Protein AF-A3C980-F1 (afdb_monomer_lite)

Foldseek 3Di:
DDDDDKDWDQQCDDPDGFKAFPDADPCLVVQPQSARTKIWGFTFIAPDPDPPGDTFWTWGGMWGQHDRPDNDIDDDTDTAGCDDPPHDPDDDDDDPDDPDDDDDDDDDPPDPDDDDDDDDDDDDDVPVVVVVVVVVVVVVVVVVVVVVVVPDDDD

Sequence (155 aa):
MTKFKVYFHDVVGGTKPTAIRVAQAASTNGSSTFFGAVVAIDDPLTTDAASSSSEVGRAQGSYTFADQKTFGLLMNMNFVFTAGDHKGEHPRHRRPERGALGGEGDEHRRRLRQVPHGEGLRRGPHRRLRRQLRRDHRRVHRLRQGVEKRDLPAN

pLDDT: mean 74.17, std 24.49, range [33.0, 98.81]

Organi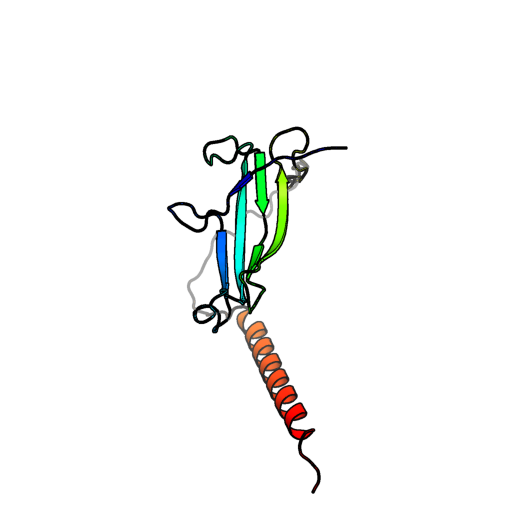sm: Oryza sativa subsp. japonica (NCBI:txid39947)

Structure (mmCIF, N/CA/C/O backbone):
data_AF-A3C980-F1
#
_entry.id   AF-A3C980-F1
#
loop_
_atom_site.group_PDB
_atom_site.id
_atom_site.type_symbol
_atom_site.label_atom_id
_atom_site.label_alt_id
_atom_site.label_comp_id
_atom_site.label_asym_id
_atom_site.label_entity_id
_atom_site.label_seq_id
_atom_site.pdbx_PDB_ins_code
_atom_site.Cartn_x
_atom_site.Cartn_y
_atom_site.Cartn_z
_atom_site.occupancy
_atom_site.B_iso_or_equiv
_atom_site.auth_seq_id
_atom_site.auth_comp_id
_atom_site.auth_asym_id
_atom_site.auth_atom_id
_atom_site.pdbx_PDB_model_num
ATOM 1 N N . MET A 1 1 ? -26.797 9.598 3.109 1.00 63.34 1 MET A N 1
ATOM 2 C CA . MET A 1 1 ? -25.429 9.808 2.584 1.00 63.34 1 MET A CA 1
ATOM 3 C C . MET A 1 1 ? -24.471 9.521 3.730 1.00 63.34 1 MET A C 1
ATOM 5 O O . MET A 1 1 ? -24.674 10.097 4.791 1.00 63.34 1 MET A O 1
ATOM 9 N N . THR A 1 2 ? -23.502 8.621 3.564 1.00 84.94 2 THR A N 1
ATOM 10 C CA . THR A 1 2 ? -22.561 8.241 4.636 1.00 84.94 2 THR A CA 1
ATOM 11 C C . THR A 1 2 ? -21.185 8.813 4.325 1.00 84.94 2 THR A C 1
ATOM 13 O O . THR A 1 2 ? -20.714 8.691 3.196 1.00 84.94 2 THR A O 1
ATOM 16 N N . LYS A 1 3 ? -20.546 9.456 5.309 1.00 87.94 3 LYS A N 1
ATOM 17 C CA . LYS A 1 3 ? -19.217 10.063 5.170 1.00 87.94 3 LYS A CA 1
ATOM 18 C C . LYS A 1 3 ? -18.214 9.298 6.026 1.00 87.94 3 LYS A C 1
ATOM 20 O O . LYS A 1 3 ? -18.373 9.230 7.239 1.00 87.94 3 LYS A O 1
ATOM 25 N N . PHE A 1 4 ? -17.162 8.793 5.394 1.00 87.56 4 PHE A N 1
ATOM 26 C CA . PHE A 1 4 ? -16.040 8.159 6.077 1.00 87.56 4 PHE A CA 1
ATOM 27 C C . PHE A 1 4 ? -14.859 9.124 6.134 1.00 87.56 4 PHE A C 1
ATOM 29 O O . PHE A 1 4 ? -14.499 9.735 5.127 1.00 87.56 4 PHE A O 1
ATOM 36 N N . LYS A 1 5 ? -14.252 9.254 7.313 1.00 93.06 5 LYS A N 1
ATOM 37 C CA . LYS A 1 5 ? -12.936 9.865 7.485 1.00 93.06 5 LYS A CA 1
ATOM 38 C C . LYS A 1 5 ? -12.069 8.851 8.212 1.00 93.06 5 LYS A C 1
ATOM 40 O O . LYS A 1 5 ? -12.362 8.505 9.350 1.00 93.06 5 LYS A O 1
ATOM 45 N N . VAL A 1 6 ? -11.046 8.372 7.523 1.00 95.06 6 VAL A N 1
ATOM 46 C CA . VAL A 1 6 ? -10.077 7.407 8.040 1.00 95.06 6 VAL A CA 1
ATOM 47 C C . VAL A 1 6 ? -8.686 7.789 7.571 1.00 95.06 6 VAL A C 1
ATOM 49 O O . VAL A 1 6 ? -8.538 8.520 6.590 1.00 95.06 6 VAL A O 1
ATOM 52 N N . TYR A 1 7 ? -7.684 7.280 8.272 1.00 96.81 7 TYR A N 1
ATOM 53 C CA . TYR A 1 7 ? -6.277 7.500 7.972 1.00 96.81 7 TYR A CA 1
ATOM 54 C C . TYR A 1 7 ? -5.640 6.164 7.605 1.00 96.81 7 TYR A C 1
ATOM 56 O O . TYR A 1 7 ? -5.756 5.200 8.355 1.00 96.81 7 TYR A O 1
ATOM 64 N N . PHE A 1 8 ? -5.029 6.112 6.424 1.00 95.88 8 PHE A N 1
ATOM 65 C CA . PHE A 1 8 ? -4.364 4.940 5.858 1.00 95.88 8 PHE A CA 1
ATOM 66 C C . PHE A 1 8 ? -2.863 5.002 6.153 1.00 95.88 8 PHE A C 1
ATOM 68 O O . PHE A 1 8 ? -2.230 6.018 5.860 1.00 95.88 8 PHE A O 1
ATOM 75 N N . HIS A 1 9 ? -2.309 3.932 6.728 1.00 97.38 9 HIS A N 1
ATOM 76 C CA . HIS A 1 9 ? -0.917 3.879 7.192 1.00 97.38 9 HIS A CA 1
ATOM 77 C C . HIS A 1 9 ? -0.096 2.851 6.407 1.00 97.38 9 HIS A C 1
ATOM 79 O O . HIS A 1 9 ? -0.056 1.685 6.783 1.00 97.38 9 HIS A O 1
ATOM 85 N N . ASP A 1 10 ? 0.591 3.292 5.351 1.00 97.31 10 ASP A N 1
ATOM 86 C CA . ASP A 1 10 ? 1.518 2.460 4.562 1.00 97.31 10 ASP A CA 1
ATOM 87 C C . ASP A 1 10 ? 2.815 2.199 5.355 1.00 97.31 10 ASP A C 1
ATOM 89 O O . ASP A 1 10 ? 3.719 3.041 5.405 1.00 97.31 10 ASP A O 1
ATOM 93 N N . VAL A 1 11 ? 2.911 1.049 6.035 1.00 97.38 11 VAL A N 1
ATOM 94 C CA . VAL A 1 11 ? 4.079 0.708 6.869 1.00 97.38 11 VAL A CA 1
ATOM 95 C C . VAL A 1 11 ? 5.075 -0.124 6.064 1.00 97.38 11 VAL A C 1
ATOM 97 O O . VAL A 1 11 ? 5.055 -1.355 6.070 1.00 97.38 11 VAL A O 1
ATOM 100 N N . VAL A 1 12 ? 5.997 0.564 5.393 1.00 96.44 12 VAL A N 1
ATOM 101 C CA . VAL A 1 12 ? 7.004 -0.042 4.497 1.00 96.44 12 VAL A CA 1
ATOM 102 C C . VAL A 1 12 ? 8.251 -0.597 5.208 1.00 96.44 12 VAL A C 1
ATOM 104 O O . VAL A 1 12 ? 9.113 -1.198 4.568 1.00 96.44 12 VAL A O 1
ATOM 107 N N . GLY A 1 13 ? 8.394 -0.390 6.522 1.00 93.06 13 GLY A N 1
ATOM 108 C CA . GLY A 1 13 ? 9.600 -0.754 7.277 1.00 93.06 13 GLY A CA 1
ATOM 109 C C . GLY A 1 13 ? 9.362 -0.992 8.771 1.00 93.06 13 GLY A C 1
ATOM 110 O O . GLY A 1 13 ? 8.229 -1.031 9.241 1.00 93.06 13 GLY A O 1
ATOM 111 N N . GLY A 1 14 ? 10.445 -1.159 9.534 1.00 94.12 14 GLY A N 1
ATOM 112 C CA . GLY A 1 14 ? 10.386 -1.487 10.963 1.00 94.12 14 GLY A CA 1
ATOM 113 C C . GLY A 1 14 ? 10.233 -2.987 11.235 1.00 94.12 14 GLY A C 1
ATOM 114 O O . GLY A 1 14 ? 10.505 -3.823 10.378 1.00 94.12 14 GLY A O 1
ATOM 115 N N . THR A 1 15 ? 9.832 -3.345 12.458 1.00 94.31 15 THR A N 1
ATOM 116 C CA . THR A 1 15 ? 9.765 -4.753 12.901 1.00 94.31 15 THR A CA 1
ATOM 117 C C . THR A 1 15 ? 8.534 -5.503 12.392 1.00 94.31 15 THR A C 1
ATOM 119 O O . THR A 1 15 ? 8.524 -6.733 12.417 1.00 94.31 15 THR A O 1
ATOM 122 N N . LYS A 1 16 ? 7.494 -4.784 11.950 1.00 95.06 16 LYS A N 1
ATOM 123 C CA . LYS A 1 16 ? 6.224 -5.340 11.457 1.00 95.06 16 LYS A CA 1
ATOM 124 C C . LYS A 1 16 ? 5.698 -4.534 10.258 1.00 95.06 16 LYS A C 1
ATOM 126 O O . LYS A 1 16 ? 4.707 -3.823 10.407 1.00 95.06 16 LYS A O 1
ATOM 131 N N . PRO A 1 17 ? 6.371 -4.597 9.098 1.00 97.44 17 PRO A N 1
ATOM 132 C CA . PRO A 1 17 ? 5.883 -3.944 7.890 1.00 97.44 17 PRO A CA 1
ATOM 133 C C . PRO A 1 17 ? 4.556 -4.559 7.428 1.00 97.44 17 PRO A C 1
ATOM 135 O O . PRO A 1 17 ? 4.357 -5.772 7.521 1.00 97.44 17 PRO A O 1
ATOM 138 N N . THR A 1 18 ? 3.670 -3.716 6.911 1.00 98.25 18 THR A N 1
ATOM 139 C CA . THR A 1 18 ? 2.368 -4.095 6.338 1.00 98.25 18 THR A CA 1
ATOM 140 C C . THR A 1 18 ? 2.311 -3.925 4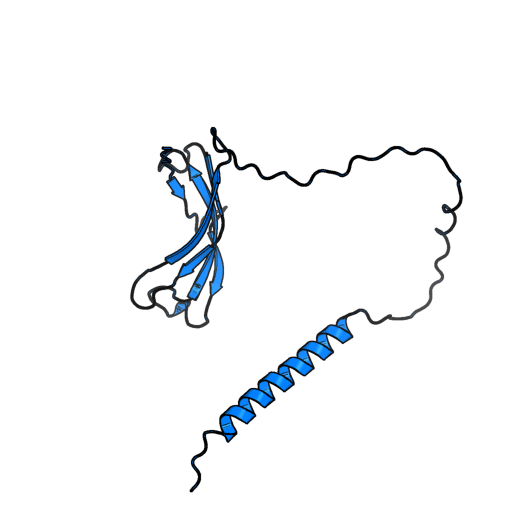.822 1.00 98.25 18 THR A C 1
ATOM 142 O O . THR A 1 18 ? 1.419 -4.478 4.179 1.00 98.25 18 THR A O 1
ATOM 145 N N . ALA A 1 19 ? 3.317 -3.261 4.253 1.00 98.44 19 ALA A N 1
ATOM 146 C CA . ALA A 1 19 ? 3.499 -3.068 2.826 1.00 98.44 19 ALA A CA 1
ATOM 147 C C . ALA A 1 19 ? 4.790 -3.746 2.355 1.00 98.44 19 ALA A C 1
ATOM 149 O O . ALA A 1 19 ? 5.898 -3.363 2.736 1.00 98.44 19 ALA A O 1
ATOM 150 N N . ILE A 1 20 ? 4.655 -4.787 1.530 1.00 98.38 20 ILE A N 1
ATOM 151 C CA . ILE A 1 20 ? 5.766 -5.649 1.110 1.00 98.38 20 ILE A CA 1
ATOM 152 C C . ILE A 1 20 ? 5.879 -5.665 -0.407 1.00 98.38 20 ILE A C 1
ATOM 154 O O . ILE A 1 20 ? 4.930 -6.004 -1.113 1.00 98.38 20 ILE A O 1
ATOM 158 N N . ARG A 1 21 ? 7.070 -5.358 -0.934 1.00 98.00 21 ARG A N 1
ATOM 159 C CA . ARG A 1 21 ? 7.352 -5.522 -2.364 1.00 98.00 21 ARG A CA 1
ATOM 160 C C . ARG A 1 21 ? 7.337 -7.009 -2.723 1.00 98.00 21 ARG A C 1
ATOM 162 O O . ARG A 1 21 ? 8.178 -7.769 -2.252 1.00 98.00 21 ARG A O 1
ATOM 169 N N . VAL A 1 22 ? 6.400 -7.407 -3.580 1.00 98.38 22 VAL A N 1
ATOM 170 C CA . VAL A 1 22 ? 6.184 -8.811 -3.979 1.00 98.38 22 VAL A CA 1
ATOM 171 C C . VAL A 1 22 ? 6.676 -9.120 -5.390 1.00 98.38 22 VAL A C 1
ATOM 173 O O . VAL A 1 22 ? 6.946 -10.276 -5.706 1.00 98.38 22 VAL A O 1
ATOM 176 N N . ALA A 1 23 ? 6.821 -8.102 -6.241 1.00 98.38 23 ALA A N 1
ATOM 177 C CA . ALA A 1 23 ? 7.384 -8.239 -7.579 1.00 98.38 23 ALA A CA 1
ATOM 178 C C . ALA A 1 23 ? 8.058 -6.937 -8.028 1.00 98.38 23 ALA A C 1
ATOM 180 O O . ALA A 1 23 ? 7.751 -5.856 -7.523 1.00 98.38 23 ALA A O 1
ATOM 181 N N . GLN A 1 24 ? 8.982 -7.046 -8.982 1.00 98.31 24 GLN A N 1
ATOM 182 C CA . GLN A 1 24 ? 9.606 -5.902 -9.645 1.00 98.31 24 GLN A CA 1
ATOM 183 C C . GLN A 1 24 ? 10.164 -6.287 -11.018 1.00 98.31 24 GLN A C 1
ATOM 185 O O . GLN A 1 24 ? 10.496 -7.452 -11.253 1.00 98.31 24 GLN A O 1
ATOM 190 N N . ALA A 1 25 ? 10.307 -5.302 -11.905 1.00 96.69 25 ALA A N 1
ATOM 191 C CA . ALA A 1 25 ? 11.031 -5.462 -13.158 1.00 96.69 25 ALA A CA 1
ATOM 192 C C . ALA A 1 25 ? 12.551 -5.404 -12.921 1.00 96.69 25 ALA A C 1
ATOM 194 O O . ALA A 1 25 ? 13.027 -4.825 -11.945 1.00 96.69 25 ALA A O 1
ATOM 195 N N . ALA A 1 26 ? 13.342 -5.956 -13.846 1.00 97.94 26 ALA A N 1
ATOM 196 C CA . ALA A 1 26 ? 14.806 -5.892 -13.757 1.00 97.94 26 ALA A CA 1
ATOM 197 C C . ALA A 1 26 ? 15.337 -4.444 -13.778 1.00 97.94 26 ALA A C 1
ATOM 199 O O . ALA A 1 26 ? 16.337 -4.139 -13.134 1.00 97.94 26 ALA A O 1
ATOM 200 N N . SER A 1 27 ? 14.643 -3.545 -14.481 1.00 97.06 27 SER A N 1
ATOM 201 C CA . SER A 1 27 ? 14.973 -2.119 -14.566 1.00 97.06 27 SER A CA 1
ATOM 202 C C . SER A 1 27 ? 14.509 -1.300 -13.359 1.00 97.06 27 SER A C 1
ATOM 204 O O . SER A 1 27 ? 14.929 -0.155 -13.223 1.00 97.06 27 SER A O 1
ATOM 206 N N . THR A 1 28 ? 13.673 -1.856 -12.473 1.00 98.06 28 THR A N 1
ATOM 207 C CA . THR A 1 28 ? 13.024 -1.107 -11.386 1.00 98.06 28 THR A CA 1
ATOM 208 C C . THR A 1 28 ? 14.026 -0.381 -10.490 1.00 98.06 28 THR A C 1
ATOM 210 O O . THR A 1 28 ? 13.806 0.780 -10.164 1.00 98.06 28 THR A O 1
ATOM 213 N N . ASN A 1 29 ? 15.146 -1.016 -10.131 1.00 96.50 29 ASN A N 1
ATOM 214 C CA . ASN A 1 29 ? 16.151 -0.399 -9.255 1.00 96.50 29 ASN A CA 1
ATOM 215 C C . ASN A 1 29 ? 16.934 0.743 -9.925 1.00 96.50 29 ASN A C 1
ATOM 217 O O . ASN A 1 29 ? 17.503 1.571 -9.225 1.00 96.50 29 ASN A O 1
ATOM 221 N N . GLY A 1 30 ? 16.978 0.780 -11.261 1.00 96.88 30 GLY A N 1
ATOM 222 C CA . GLY A 1 30 ? 17.566 1.887 -12.021 1.00 96.88 30 GLY A CA 1
ATOM 223 C C . GLY A 1 30 ? 16.561 2.987 -12.369 1.00 96.88 30 GLY A C 1
ATOM 224 O O . GLY A 1 30 ? 16.949 4.019 -12.906 1.00 96.88 30 GLY A O 1
ATOM 225 N N . SER A 1 31 ? 15.273 2.775 -12.088 1.00 96.56 31 SER A N 1
ATOM 226 C CA . SER A 1 31 ? 14.213 3.749 -12.340 1.00 96.56 31 SER A CA 1
ATOM 227 C C . SER A 1 31 ? 14.146 4.759 -11.201 1.00 96.56 31 S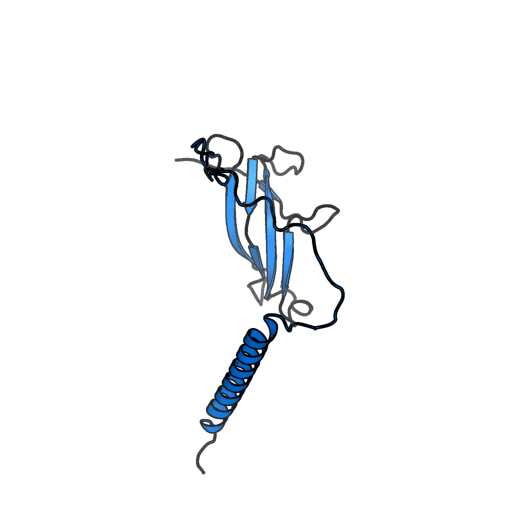ER A C 1
ATOM 229 O O . SER A 1 31 ? 13.963 4.370 -10.049 1.00 96.56 31 SER A O 1
ATOM 231 N N . SER A 1 32 ? 14.173 6.057 -11.514 1.00 97.00 32 SER A N 1
ATOM 232 C CA . SER A 1 32 ? 13.984 7.132 -10.522 1.00 97.00 32 SER A CA 1
ATOM 233 C C . SER A 1 32 ? 12.607 7.097 -9.843 1.00 97.00 32 SER A C 1
ATOM 235 O O . SER A 1 32 ? 12.441 7.628 -8.750 1.00 97.00 32 SER A O 1
ATOM 237 N N . THR A 1 33 ? 11.626 6.452 -10.477 1.00 97.81 33 THR A N 1
ATOM 238 C CA . THR A 1 33 ? 10.244 6.312 -9.990 1.00 97.81 33 THR A CA 1
ATOM 239 C C . THR A 1 33 ? 9.915 4.917 -9.453 1.00 97.81 33 THR A C 1
ATOM 241 O O . THR A 1 33 ? 8.770 4.666 -9.095 1.00 97.81 33 THR A O 1
ATOM 244 N N . PHE A 1 34 ? 10.878 3.985 -9.439 1.00 97.94 34 PHE A N 1
ATOM 245 C CA . PHE A 1 34 ? 10.647 2.559 -9.148 1.00 97.94 34 PHE A CA 1
ATOM 246 C C . PHE A 1 34 ? 9.623 1.871 -10.067 1.00 97.94 34 PHE A C 1
ATOM 248 O O . PHE A 1 34 ? 9.003 0.882 -9.672 1.00 97.94 34 PHE A O 1
ATOM 255 N N . PHE A 1 35 ? 9.455 2.364 -11.299 1.00 98.25 35 PHE A N 1
ATOM 256 C CA . PHE A 1 35 ? 8.507 1.821 -12.268 1.00 98.25 35 PHE A CA 1
ATOM 257 C C . PHE A 1 35 ? 8.560 0.285 -12.347 1.00 98.25 35 PHE A C 1
ATOM 259 O O . PHE A 1 35 ? 9.630 -0.331 -12.439 1.00 98.25 35 PHE A O 1
ATOM 266 N N . GLY A 1 36 ? 7.382 -0.337 -12.295 1.00 97.81 36 GLY A N 1
ATOM 267 C CA . GLY A 1 36 ? 7.211 -1.787 -12.343 1.00 97.81 36 GLY A CA 1
ATOM 268 C C . GLY A 1 36 ? 7.377 -2.515 -11.004 1.00 97.81 36 GLY A C 1
ATOM 269 O O . GLY A 1 36 ? 7.200 -3.733 -10.977 1.00 97.81 36 GLY A O 1
ATOM 270 N N . ALA A 1 37 ? 7.688 -1.825 -9.899 1.00 98.56 37 ALA A N 1
ATOM 271 C CA . ALA A 1 37 ? 7.557 -2.411 -8.564 1.00 98.56 37 ALA A CA 1
ATOM 272 C C . ALA A 1 37 ? 6.077 -2.616 -8.205 1.00 98.56 37 ALA A C 1
ATOM 274 O O . ALA A 1 37 ? 5.254 -1.723 -8.407 1.00 98.56 37 ALA A O 1
ATOM 275 N N . VAL A 1 38 ? 5.761 -3.774 -7.623 1.00 98.69 38 VAL A N 1
ATOM 276 C CA . VAL A 1 38 ? 4.435 -4.112 -7.091 1.00 98.69 38 VAL A CA 1
ATOM 277 C C . VAL A 1 38 ? 4.560 -4.395 -5.601 1.00 98.69 38 VAL A C 1
ATOM 279 O O . VAL A 1 38 ? 5.381 -5.219 -5.184 1.00 98.69 38 VAL A O 1
ATOM 282 N N . VAL A 1 39 ? 3.734 -3.724 -4.806 1.00 98.75 39 VAL A N 1
ATOM 283 C CA . VAL A 1 39 ? 3.695 -3.840 -3.348 1.00 98.75 39 VAL A CA 1
ATOM 284 C C . VAL A 1 39 ? 2.340 -4.393 -2.939 1.00 98.75 39 VAL A C 1
ATOM 286 O O . VAL A 1 39 ? 1.311 -3.854 -3.333 1.00 98.75 39 VAL A O 1
ATOM 289 N N . ALA A 1 40 ? 2.340 -5.491 -2.188 1.00 98.81 40 ALA A N 1
ATOM 290 C CA . ALA A 1 40 ? 1.148 -6.005 -1.529 1.00 98.81 40 ALA A CA 1
ATOM 291 C C . ALA A 1 40 ? 0.982 -5.302 -0.180 1.00 98.81 40 ALA A C 1
ATOM 293 O O . ALA A 1 40 ? 1.970 -5.123 0.534 1.00 98.81 40 ALA A O 1
ATOM 294 N N . ILE A 1 41 ? -0.254 -4.938 0.152 1.00 98.81 41 ILE A N 1
ATOM 295 C CA . ILE A 1 41 ? -0.594 -4.180 1.355 1.00 98.81 41 ILE A CA 1
ATOM 296 C C . ILE A 1 41 ? -1.697 -4.861 2.164 1.00 98.81 41 ILE A C 1
ATOM 298 O O . ILE A 1 41 ? -2.669 -5.393 1.616 1.00 98.81 41 ILE A O 1
ATOM 302 N N . ASP A 1 42 ? -1.540 -4.804 3.480 1.00 98.31 42 ASP A N 1
ATOM 303 C CA . ASP A 1 42 ? -2.589 -5.001 4.479 1.00 98.31 42 ASP A CA 1
ATOM 304 C C . ASP A 1 42 ? -2.396 -3.919 5.542 1.00 98.31 42 ASP A C 1
ATOM 306 O O . ASP A 1 42 ? -1.828 -4.165 6.601 1.00 98.31 42 ASP A O 1
ATOM 310 N N . ASP A 1 43 ? -2.791 -2.690 5.229 1.00 98.19 43 ASP A N 1
ATOM 311 C CA . ASP A 1 43 ? -2.450 -1.515 6.030 1.00 98.19 43 ASP A CA 1
ATOM 312 C C . ASP A 1 43 ? -3.569 -1.135 7.009 1.00 98.19 43 ASP A C 1
ATOM 314 O O . ASP A 1 43 ? -4.752 -1.231 6.659 1.00 98.19 43 ASP A O 1
ATOM 318 N N . PRO A 1 44 ? -3.240 -0.677 8.231 1.00 97.38 44 PRO A N 1
ATOM 319 C CA . PRO A 1 44 ? -4.231 -0.178 9.176 1.00 97.38 44 PRO A CA 1
ATOM 320 C C . PRO A 1 44 ? -5.002 1.028 8.626 1.00 97.38 44 PRO A C 1
ATOM 322 O O . PRO A 1 44 ? -4.421 1.954 8.054 1.00 97.38 44 PRO A O 1
ATOM 325 N N . LEU A 1 45 ? -6.311 1.050 8.882 1.00 97.44 45 LEU A N 1
ATOM 326 C CA . LEU A 1 45 ? -7.143 2.247 8.799 1.00 97.44 45 LEU A CA 1
ATOM 327 C C . LEU A 1 45 ? -7.495 2.699 10.215 1.00 97.44 45 LEU A C 1
ATOM 329 O O . LEU A 1 45 ? -8.086 1.923 10.964 1.00 97.44 45 LEU A O 1
ATOM 333 N N . THR A 1 46 ? -7.188 3.941 10.581 1.00 96.62 46 THR A N 1
ATOM 334 C CA . THR A 1 46 ? -7.438 4.469 11.934 1.00 96.62 46 THR A CA 1
ATOM 335 C C . THR A 1 46 ? -8.337 5.704 11.935 1.00 96.62 46 THR A C 1
ATOM 337 O O . THR A 1 46 ? -8.614 6.307 10.892 1.00 96.62 46 THR A O 1
ATOM 340 N N . THR A 1 47 ? -8.808 6.089 13.124 1.00 95.44 47 THR A N 1
ATOM 341 C CA . THR A 1 47 ? -9.652 7.279 13.325 1.00 95.44 47 THR A CA 1
ATOM 342 C C . THR A 1 47 ? -8.898 8.604 13.212 1.00 95.44 47 THR A C 1
ATOM 344 O O . THR A 1 47 ? -9.527 9.621 12.926 1.00 95.44 47 THR A O 1
ATOM 347 N N . ASP A 1 48 ? -7.580 8.609 13.444 1.00 95.12 48 ASP A N 1
ATOM 348 C CA . ASP A 1 48 ? -6.727 9.803 13.368 1.00 95.12 48 ASP A CA 1
ATOM 349 C C . ASP A 1 48 ? -5.357 9.506 12.728 1.00 95.12 48 ASP A C 1
ATOM 351 O O . ASP A 1 48 ? -4.957 8.351 12.600 1.00 95.12 48 ASP A O 1
ATOM 355 N N . ALA A 1 49 ? -4.612 10.546 12.353 1.00 95.44 49 ALA A N 1
ATOM 356 C CA . ALA A 1 49 ? -3.282 10.457 11.752 1.00 95.44 49 ALA A CA 1
ATOM 357 C C . ALA A 1 49 ? -2.235 9.829 12.684 1.00 95.44 49 ALA A C 1
ATOM 359 O O . ALA A 1 49 ? -1.211 9.339 12.215 1.00 95.44 49 ALA A O 1
ATOM 360 N N . ALA A 1 50 ? -2.463 9.842 13.999 1.00 94.56 50 ALA A N 1
ATOM 361 C CA . ALA A 1 50 ? -1.594 9.155 14.942 1.00 94.56 50 ALA A CA 1
ATOM 362 C C . ALA A 1 50 ? -1.724 7.633 14.769 1.00 94.56 50 ALA A C 1
ATOM 364 O O . ALA A 1 50 ? -2.819 7.081 14.884 1.00 94.56 50 ALA A O 1
ATOM 365 N N . SER A 1 51 ? -0.604 6.938 14.564 1.00 88.19 51 SER A N 1
ATOM 366 C CA . SER A 1 51 ? -0.572 5.474 14.408 1.00 88.19 51 SER A CA 1
ATOM 367 C C . SER A 1 51 ? -0.984 4.707 15.671 1.00 88.19 51 SER A C 1
ATOM 369 O O . SER A 1 51 ? -1.332 3.534 15.593 1.00 88.19 51 SER A O 1
ATOM 371 N N . SER A 1 52 ? -0.966 5.362 16.836 1.00 92.25 52 SER A N 1
ATOM 372 C CA . SER A 1 52 ? -1.470 4.826 18.105 1.00 92.25 52 SER A CA 1
ATOM 373 C C . SER A 1 52 ? -2.986 4.972 18.281 1.00 92.25 52 SER A C 1
ATOM 375 O O . SER A 1 52 ? -3.525 4.482 19.274 1.00 92.25 52 SER A O 1
ATOM 377 N N . SER A 1 53 ? -3.675 5.665 17.367 1.00 94.81 53 SER A N 1
ATOM 378 C CA . SER A 1 53 ? -5.131 5.820 17.421 1.00 94.81 53 SER A CA 1
ATOM 379 C C . SER A 1 53 ? -5.857 4.518 17.068 1.00 94.81 53 SER A C 1
ATOM 381 O O . SER A 1 53 ? -5.275 3.579 16.525 1.00 94.81 53 SER A O 1
ATOM 383 N N . SER A 1 54 ? -7.145 4.448 17.403 1.00 94.81 54 SER A N 1
ATOM 384 C CA . SER A 1 54 ? -7.945 3.236 17.235 1.00 94.81 54 SER A CA 1
ATOM 385 C C . SER A 1 54 ? -8.018 2.792 15.773 1.00 94.81 54 SER A C 1
ATOM 387 O O . SER A 1 54 ? -8.446 3.555 14.902 1.00 94.81 54 SER A O 1
ATOM 389 N N . GLU A 1 55 ? -7.658 1.533 15.517 1.00 95.44 55 GLU A N 1
ATOM 390 C CA . GLU A 1 55 ? -7.881 0.881 14.226 1.00 95.44 55 GLU A CA 1
ATOM 391 C C . GLU A 1 55 ? -9.379 0.605 14.029 1.00 95.44 55 GLU A C 1
ATOM 393 O O . GLU A 1 55 ? -10.062 0.085 14.914 1.00 95.44 55 GLU A O 1
ATOM 398 N N . VAL A 1 56 ? -9.894 0.959 12.854 1.00 95.56 56 VAL A N 1
ATOM 399 C CA . VAL A 1 56 ? -11.300 0.788 12.456 1.00 95.56 56 VAL A CA 1
ATOM 400 C C . VAL A 1 56 ? -11.475 -0.140 11.255 1.00 95.56 56 VAL A C 1
ATOM 402 O O . VAL A 1 56 ? -12.601 -0.501 10.901 1.00 95.56 56 VAL A O 1
ATOM 405 N N . GLY A 1 57 ? -10.377 -0.542 10.622 1.00 96.06 57 GLY A N 1
ATOM 406 C CA . GLY A 1 57 ? -10.385 -1.415 9.461 1.00 96.06 57 GLY A CA 1
ATOM 407 C C . GLY A 1 57 ? -9.004 -1.595 8.850 1.00 96.06 57 GLY A C 1
ATOM 408 O O . GLY A 1 57 ? -7.994 -1.192 9.425 1.00 96.06 57 GLY A O 1
ATOM 409 N N . ARG A 1 58 ? -8.984 -2.185 7.656 1.00 97.50 58 ARG A N 1
ATOM 410 C CA . ARG A 1 58 ? -7.775 -2.485 6.885 1.00 97.50 58 ARG A CA 1
ATOM 411 C C . ARG A 1 58 ? -7.933 -2.066 5.431 1.00 97.50 58 ARG A C 1
ATOM 413 O O . ARG A 1 58 ? -9.003 -2.249 4.853 1.00 97.50 58 ARG A O 1
ATOM 420 N N . ALA A 1 59 ? -6.870 -1.558 4.826 1.00 98.00 59 ALA A N 1
ATOM 421 C CA . ALA A 1 59 ? -6.749 -1.421 3.383 1.00 98.00 59 ALA A CA 1
ATOM 422 C C . ALA A 1 59 ? -5.967 -2.615 2.835 1.00 98.00 59 ALA A C 1
ATOM 424 O O . ALA A 1 59 ? -4.791 -2.792 3.139 1.00 98.00 59 ALA A O 1
ATOM 425 N N . GLN A 1 60 ? -6.641 -3.455 2.055 1.00 98.62 60 GLN A N 1
ATOM 426 C CA . GLN A 1 60 ? -6.113 -4.746 1.617 1.00 98.62 60 GLN A CA 1
ATOM 427 C C . GLN A 1 60 ? -6.053 -4.811 0.099 1.00 98.62 60 GLN A C 1
ATOM 429 O O . GLN A 1 60 ? -7.063 -4.595 -0.574 1.00 98.62 60 GLN A O 1
ATOM 434 N N . GLY A 1 61 ? -4.883 -5.134 -0.446 1.00 98.44 61 GLY A N 1
ATOM 435 C CA . GLY A 1 61 ? -4.686 -5.231 -1.886 1.00 98.44 61 GLY A CA 1
ATOM 436 C C . GLY A 1 61 ? -3.240 -5.023 -2.298 1.00 98.44 61 GLY A C 1
ATOM 437 O O . GLY A 1 61 ? -2.324 -5.611 -1.728 1.00 98.44 61 GLY A O 1
ATOM 438 N N . SER A 1 62 ? -3.034 -4.210 -3.328 1.00 98.69 62 SER A N 1
ATOM 439 C CA . SER A 1 62 ? -1.704 -3.885 -3.833 1.00 98.69 62 SER A CA 1
ATOM 440 C C . SER A 1 62 ? -1.659 -2.517 -4.496 1.00 98.69 62 SER A C 1
ATOM 442 O O . SER A 1 62 ? -2.684 -1.996 -4.944 1.00 98.69 62 SER A O 1
ATOM 444 N N . TYR A 1 63 ? -0.454 -1.975 -4.629 1.00 98.75 63 TYR A N 1
ATOM 445 C CA . TYR A 1 63 ? -0.186 -0.862 -5.522 1.00 98.75 63 TYR A CA 1
ATOM 446 C C . TYR A 1 63 ? 1.012 -1.138 -6.424 1.00 98.75 63 TYR A C 1
ATOM 448 O O . TYR A 1 63 ? 1.914 -1.910 -6.093 1.00 98.75 63 TYR A O 1
ATOM 456 N N . THR A 1 64 ? 1.000 -0.516 -7.599 1.00 98.69 64 THR A N 1
ATOM 457 C CA . THR A 1 64 ? 2.086 -0.612 -8.582 1.00 98.69 64 THR A CA 1
ATOM 458 C C . THR A 1 64 ? 2.650 0.767 -8.865 1.00 98.69 64 THR A C 1
ATOM 460 O O . THR A 1 64 ? 1.888 1.693 -9.134 1.00 98.69 64 THR A O 1
ATOM 463 N N . PHE A 1 65 ? 3.975 0.891 -8.869 1.00 98.50 65 PHE A N 1
ATOM 464 C CA . PHE A 1 65 ? 4.667 2.081 -9.361 1.00 98.50 65 PHE A CA 1
ATOM 465 C C . PHE A 1 65 ? 4.512 2.139 -10.884 1.00 98.50 65 PHE A C 1
ATOM 467 O O . PHE A 1 65 ? 5.148 1.376 -11.616 1.00 98.50 65 PHE A O 1
ATOM 474 N N . ALA A 1 66 ? 3.595 2.984 -11.348 1.00 98.12 66 ALA A N 1
ATOM 475 C CA . ALA A 1 66 ? 2.988 2.889 -12.675 1.00 98.12 66 ALA A CA 1
ATOM 476 C C . ALA A 1 66 ? 3.320 4.065 -13.606 1.00 98.12 66 ALA A C 1
ATOM 478 O O . ALA A 1 66 ? 2.954 4.026 -14.779 1.00 98.12 66 ALA A O 1
ATOM 479 N N . ASP A 1 67 ? 4.035 5.080 -13.121 1.00 98.06 67 ASP A N 1
ATOM 480 C CA . ASP A 1 67 ? 4.499 6.202 -13.937 1.00 98.06 67 ASP A CA 1
ATOM 481 C C . ASP A 1 67 ? 6.030 6.140 -14.129 1.00 98.06 67 ASP A C 1
ATOM 483 O O . ASP A 1 67 ? 6.801 5.903 -13.196 1.00 98.06 67 ASP A O 1
ATOM 487 N N . GLN A 1 68 ? 6.473 6.274 -15.383 1.00 97.19 68 GLN A N 1
ATOM 488 C CA . GLN A 1 68 ? 7.890 6.246 -15.768 1.00 97.19 68 GLN A CA 1
ATOM 489 C C . GLN A 1 68 ? 8.591 7.600 -15.601 1.00 97.19 68 GLN A C 1
ATOM 491 O O . GLN A 1 68 ? 9.816 7.647 -15.536 1.00 97.19 68 GLN A O 1
ATOM 496 N N . LYS A 1 69 ? 7.836 8.702 -15.593 1.00 97.56 69 LYS A N 1
ATOM 497 C CA . LYS A 1 69 ? 8.354 10.076 -15.573 1.00 97.56 69 LYS A CA 1
ATOM 498 C C . LYS A 1 69 ? 8.246 10.705 -14.195 1.00 97.56 69 LYS A C 1
ATOM 500 O O . LYS A 1 69 ? 9.143 11.440 -13.794 1.00 97.56 69 LYS A O 1
ATOM 505 N N . THR A 1 70 ? 7.156 10.431 -13.487 1.00 97.12 70 THR A N 1
ATOM 506 C CA . THR A 1 70 ? 6.908 10.959 -12.143 1.00 97.12 70 THR A CA 1
ATOM 507 C C . THR A 1 70 ? 6.579 9.843 -11.162 1.00 97.12 70 THR A C 1
ATOM 509 O O . THR A 1 70 ? 6.326 8.708 -11.557 1.00 97.12 70 THR A O 1
ATOM 512 N N . PHE A 1 71 ? 6.630 10.129 -9.862 1.00 96.38 71 PHE A N 1
ATOM 513 C CA . PHE A 1 71 ? 6.176 9.170 -8.862 1.00 96.38 71 PHE A CA 1
ATOM 514 C C . PHE A 1 71 ? 4.653 9.022 -8.967 1.00 96.38 71 PHE A C 1
ATOM 516 O O . PHE A 1 71 ? 3.919 9.964 -8.677 1.00 96.38 71 PHE A O 1
ATOM 523 N N . GLY A 1 72 ? 4.182 7.842 -9.369 1.00 97.88 72 GLY A N 1
ATOM 524 C CA . GLY A 1 72 ? 2.759 7.571 -9.553 1.00 97.88 72 GLY A CA 1
ATOM 525 C C . GLY A 1 72 ? 2.411 6.132 -9.204 1.00 97.88 72 GLY A C 1
ATOM 526 O O . GLY A 1 72 ? 3.086 5.199 -9.646 1.00 97.88 72 GLY A O 1
ATOM 527 N N . LEU A 1 73 ? 1.351 5.957 -8.413 1.00 98.25 73 LEU A N 1
ATOM 528 C CA . LEU A 1 73 ? 0.872 4.655 -7.959 1.00 98.25 73 LEU A CA 1
ATOM 529 C C . LEU A 1 73 ? -0.485 4.329 -8.588 1.00 98.25 73 LEU A C 1
ATOM 531 O O . LEU A 1 73 ? -1.412 5.137 -8.541 1.00 98.25 73 LEU A O 1
ATOM 535 N N . LEU A 1 74 ? -0.617 3.119 -9.128 1.00 98.50 74 LEU A N 1
ATOM 536 C CA . LEU A 1 74 ? -1.913 2.515 -9.427 1.00 98.50 74 LEU A CA 1
ATOM 537 C C . LEU A 1 74 ? -2.357 1.693 -8.216 1.00 98.50 74 LEU A C 1
ATOM 539 O O . LEU A 1 74 ? -1.701 0.706 -7.881 1.00 98.50 74 LEU A O 1
ATOM 543 N N . MET A 1 75 ? -3.472 2.078 -7.594 1.00 98.38 75 MET A N 1
ATOM 544 C CA . MET A 1 75 ? -4.027 1.401 -6.418 1.00 98.38 75 MET A CA 1
ATOM 545 C C . MET A 1 75 ? -5.066 0.356 -6.839 1.00 98.38 75 MET A C 1
ATOM 547 O O . MET A 1 75 ? -6.028 0.681 -7.532 1.00 98.38 75 MET A O 1
ATOM 551 N N . ASN A 1 76 ? -4.906 -0.883 -6.381 1.00 98.19 76 ASN A N 1
ATOM 552 C CA . ASN A 1 76 ? -5.907 -1.940 -6.502 1.00 98.19 76 ASN A CA 1
ATOM 553 C C . ASN A 1 76 ? -6.135 -2.560 -5.120 1.00 98.19 76 ASN A C 1
ATOM 555 O O . ASN A 1 76 ? -5.427 -3.488 -4.721 1.00 98.19 76 ASN A O 1
ATOM 559 N N . MET A 1 77 ? -7.078 -1.997 -4.366 1.00 97.62 77 MET A N 1
ATOM 560 C CA . MET A 1 77 ? -7.306 -2.352 -2.968 1.00 97.62 77 MET A CA 1
ATOM 561 C C . MET A 1 77 ? -8.758 -2.148 -2.539 1.00 97.62 77 MET A C 1
ATOM 563 O O . MET A 1 77 ? -9.487 -1.352 -3.129 1.00 97.62 77 MET A O 1
ATOM 567 N N . ASN A 1 78 ? -9.130 -2.835 -1.463 1.00 97.81 78 ASN A N 1
ATOM 568 C CA . ASN A 1 78 ? -10.405 -2.701 -0.770 1.00 97.81 78 ASN A CA 1
ATOM 569 C C . ASN A 1 78 ? -10.198 -2.074 0.611 1.00 97.81 78 ASN A C 1
ATOM 571 O O . ASN A 1 78 ? -9.217 -2.381 1.289 1.00 97.81 78 ASN A O 1
ATOM 575 N N . PHE A 1 79 ? -11.166 -1.278 1.067 1.00 96.12 79 PHE A N 1
ATOM 576 C CA . PHE A 1 79 ? -11.272 -0.885 2.472 1.00 96.12 79 PHE A CA 1
ATOM 577 C C . PHE A 1 79 ? -12.221 -1.833 3.203 1.00 96.12 79 PHE A C 1
ATOM 579 O O . PHE A 1 79 ? -13.413 -1.897 2.907 1.00 96.12 79 PHE A O 1
ATOM 586 N N . VAL A 1 80 ? -11.675 -2.582 4.156 1.00 95.69 80 VAL A N 1
ATOM 587 C CA . VAL A 1 80 ? -12.381 -3.575 4.963 1.00 95.69 80 VAL A CA 1
ATOM 588 C C . VAL A 1 80 ? -12.563 -3.012 6.367 1.00 95.69 80 VAL A C 1
ATOM 590 O O . VAL A 1 80 ? -11.648 -3.048 7.187 1.00 95.69 80 VAL A O 1
ATOM 593 N N . PHE A 1 81 ? -13.745 -2.472 6.656 1.00 93.75 81 PHE A N 1
ATOM 594 C CA . PHE A 1 81 ? -14.068 -1.951 7.984 1.00 93.75 81 PHE A CA 1
ATOM 595 C C . PHE A 1 81 ? -14.393 -3.096 8.949 1.00 93.75 81 PHE A C 1
ATOM 597 O O . PHE A 1 81 ? -15.190 -3.984 8.646 1.00 93.75 81 PHE A O 1
ATOM 604 N N . THR A 1 82 ? -13.770 -3.088 10.125 1.00 89.25 82 THR A N 1
ATOM 605 C CA . THR A 1 82 ? -13.919 -4.128 11.162 1.00 89.25 82 THR A CA 1
ATOM 606 C C . THR A 1 82 ? -14.543 -3.581 12.448 1.00 89.25 82 THR A C 1
ATOM 608 O O . THR A 1 82 ? -14.929 -4.353 13.334 1.00 89.25 82 THR A O 1
ATOM 611 N N . ALA A 1 83 ? -14.717 -2.261 12.537 1.00 80.38 83 ALA A N 1
ATOM 612 C CA . ALA A 1 83 ? -15.392 -1.554 13.618 1.00 80.38 83 ALA A CA 1
ATOM 613 C C . ALA A 1 83 ? -16.475 -0.597 13.080 1.00 80.38 83 ALA A C 1
ATOM 615 O O . ALA A 1 83 ? -16.499 -0.270 11.895 1.00 80.38 83 ALA A O 1
ATOM 616 N N . GLY A 1 84 ? -17.375 -0.162 13.967 1.00 72.62 84 GLY A N 1
ATOM 617 C CA . GLY A 1 84 ? -18.531 0.674 13.621 1.00 72.62 84 GLY A CA 1
ATOM 618 C C . GLY A 1 84 ? -19.661 -0.083 12.914 1.00 72.62 84 GLY A C 1
ATOM 619 O O . GLY A 1 84 ? -19.645 -1.311 12.823 1.00 72.62 84 GLY A O 1
ATOM 620 N N . ASP A 1 85 ? -20.633 0.669 12.401 1.00 66.38 85 ASP A N 1
ATOM 621 C CA . ASP A 1 85 ? -21.876 0.139 11.812 1.00 66.38 85 ASP A CA 1
ATOM 622 C C . ASP A 1 85 ? -21.685 -0.475 10.413 1.00 66.38 85 ASP A C 1
ATOM 624 O O . ASP A 1 85 ? -22.606 -1.047 9.841 1.00 66.38 85 ASP A O 1
ATOM 628 N N . HIS A 1 86 ? -20.473 -0.382 9.861 1.00 61.81 86 HIS A N 1
ATOM 629 C CA . HIS A 1 86 ? -20.116 -0.867 8.525 1.00 61.81 86 HIS A CA 1
ATOM 630 C C . HIS A 1 86 ? -19.172 -2.074 8.560 1.00 61.81 86 HIS A C 1
ATOM 632 O O . HIS A 1 86 ? -18.414 -2.295 7.615 1.00 61.81 86 HIS A O 1
ATOM 638 N N . LYS A 1 87 ? -19.199 -2.848 9.653 1.00 66.06 87 LYS A N 1
ATOM 639 C CA . LYS A 1 87 ? -18.455 -4.109 9.779 1.00 66.06 87 LYS A CA 1
ATOM 640 C C . LYS A 1 87 ? -18.681 -4.976 8.539 1.00 66.06 87 LYS A C 1
ATOM 642 O O . LYS A 1 87 ? -19.811 -5.336 8.232 1.00 66.06 87 LYS A O 1
ATOM 647 N N . GLY A 1 88 ? -17.596 -5.316 7.844 1.00 53.59 88 GLY A N 1
ATOM 648 C CA . GLY A 1 88 ? -17.641 -6.149 6.649 1.00 53.59 88 GLY A CA 1
ATOM 649 C C . GLY A 1 88 ? -18.268 -7.511 6.944 1.00 53.59 88 GLY A C 1
ATOM 650 O O . GLY A 1 88 ? -17.711 -8.319 7.690 1.00 53.59 88 GLY A O 1
ATOM 651 N N . GLU A 1 89 ? -19.424 -7.776 6.345 1.00 48.03 89 GLU A N 1
ATOM 652 C CA . GLU A 1 89 ? -20.092 -9.071 6.390 1.00 48.03 89 GLU A CA 1
ATOM 653 C C . GLU A 1 89 ? -19.366 -10.059 5.466 1.00 48.03 89 GLU A C 1
ATOM 655 O O . GLU A 1 89 ? -19.732 -10.250 4.310 1.00 48.03 89 GLU A O 1
ATOM 660 N N . HIS A 1 90 ? -18.314 -10.713 5.960 1.00 43.88 90 HIS A N 1
ATOM 661 C CA . HIS A 1 90 ? -17.800 -11.926 5.324 1.00 43.88 90 HIS A CA 1
ATOM 662 C C . HIS A 1 90 ? -17.968 -13.120 6.267 1.00 43.88 90 HIS A C 1
ATOM 664 O O . HIS A 1 90 ? -17.291 -13.188 7.299 1.00 43.88 90 HIS A O 1
ATOM 670 N N . PRO A 1 91 ? -18.844 -14.091 5.929 1.00 42.91 91 PRO A N 1
ATOM 671 C CA . PRO A 1 91 ? -18.981 -15.314 6.698 1.00 42.91 91 PRO A CA 1
ATOM 672 C C . PRO A 1 91 ? -17.655 -16.069 6.670 1.00 42.91 91 PRO A C 1
ATOM 674 O O . PRO A 1 91 ? -17.232 -16.598 5.639 1.00 42.91 91 PRO A O 1
ATOM 677 N N . ARG A 1 92 ? -16.989 -16.147 7.823 1.00 47.31 92 ARG A N 1
ATOM 678 C CA . ARG A 1 92 ? -15.924 -17.125 8.009 1.00 47.31 92 ARG A CA 1
ATOM 679 C C . ARG A 1 92 ? -16.550 -18.506 7.870 1.00 47.31 92 ARG A C 1
ATOM 681 O O . ARG A 1 92 ? -17.471 -18.833 8.610 1.00 47.31 92 ARG A O 1
ATOM 688 N N . HIS A 1 93 ? -16.060 -19.253 6.885 1.00 50.72 93 HIS A N 1
ATOM 689 C CA . HIS A 1 93 ? -16.198 -20.694 6.683 1.00 50.72 93 HIS A CA 1
ATOM 690 C C . HIS A 1 93 ? -17.074 -21.383 7.750 1.00 50.72 93 HIS A C 1
ATOM 692 O O . HIS A 1 93 ? -16.589 -21.738 8.828 1.00 50.72 93 HIS A O 1
ATOM 698 N N . ARG A 1 94 ? -18.375 -21.565 7.467 1.00 44.00 94 ARG A N 1
ATOM 699 C CA . ARG A 1 94 ? -19.243 -22.399 8.311 1.00 44.00 94 ARG A CA 1
ATOM 700 C C . ARG A 1 94 ? -18.591 -23.780 8.415 1.00 44.00 94 ARG A C 1
ATOM 702 O O . ARG A 1 94 ? -18.358 -24.437 7.399 1.00 44.00 94 ARG A O 1
ATOM 709 N N . ARG A 1 95 ? -18.271 -24.214 9.639 1.00 47.53 95 ARG A N 1
ATOM 710 C CA . ARG A 1 95 ? -18.046 -25.636 9.927 1.00 47.53 95 ARG A CA 1
ATOM 711 C C . ARG A 1 95 ? -19.305 -26.388 9.472 1.00 47.53 95 ARG A C 1
ATOM 713 O O . ARG A 1 95 ? -20.392 -25.934 9.827 1.00 47.53 95 ARG A O 1
ATOM 720 N N . PRO A 1 96 ? -19.198 -27.499 8.725 1.00 41.69 96 PRO A N 1
ATOM 721 C CA . PRO A 1 96 ? -20.361 -28.337 8.507 1.00 41.69 96 PRO A CA 1
ATOM 722 C C . PRO A 1 96 ? -20.795 -28.888 9.866 1.00 41.69 96 PRO A C 1
ATOM 724 O O . PRO A 1 96 ? -19.975 -29.433 10.614 1.00 41.69 96 PRO A O 1
ATOM 727 N N . GLU A 1 97 ? -22.068 -28.695 10.201 1.00 40.44 97 GLU A N 1
ATOM 728 C CA . GLU A 1 97 ? -22.679 -29.350 11.347 1.00 40.44 97 GLU A CA 1
ATOM 729 C C . GLU A 1 97 ? -22.554 -30.864 11.172 1.00 40.44 97 GLU A C 1
ATOM 731 O O . GLU A 1 97 ? -22.807 -31.420 10.101 1.00 40.44 97 GLU A O 1
ATOM 736 N N . ARG A 1 98 ? -22.104 -31.536 12.232 1.00 47.00 98 ARG A N 1
ATOM 737 C CA . ARG A 1 98 ? -22.091 -32.993 12.290 1.00 47.00 98 ARG A CA 1
ATOM 738 C C . ARG A 1 98 ? -23.537 -33.451 12.424 1.00 47.00 98 ARG A C 1
ATOM 740 O O . ARG A 1 98 ? -24.089 -33.406 13.518 1.00 47.00 98 ARG A O 1
ATOM 747 N N . GLY A 1 99 ? -24.125 -33.905 11.323 1.00 37.62 99 GLY A N 1
ATOM 748 C CA . GLY A 1 99 ? -25.310 -34.748 11.375 1.00 37.62 99 GLY A CA 1
ATOM 749 C C . GLY A 1 99 ? -24.960 -36.033 12.119 1.00 37.62 99 GLY A C 1
ATOM 750 O O . GLY A 1 99 ? -24.155 -36.835 11.646 1.00 37.62 99 GLY A O 1
ATOM 751 N N . ALA A 1 100 ? -25.526 -36.194 13.310 1.00 44.09 100 ALA A N 1
ATOM 752 C CA . ALA A 1 100 ? -25.583 -37.470 13.990 1.00 44.09 100 ALA A CA 1
ATOM 753 C C . ALA A 1 100 ? -26.563 -38.370 13.226 1.00 44.09 100 ALA A C 1
ATOM 755 O O . ALA A 1 100 ? -27.768 -38.148 13.261 1.00 44.09 100 ALA A O 1
ATOM 756 N N . LEU A 1 101 ? -26.039 -39.387 12.549 1.00 43.28 101 LEU A N 1
ATOM 757 C CA . LEU A 1 101 ? -26.771 -40.622 12.301 1.00 43.28 101 LEU A CA 1
ATOM 758 C C . LEU A 1 101 ? -25.954 -41.726 12.959 1.00 43.28 101 LEU A C 1
ATOM 760 O O . LEU A 1 101 ? -24.808 -41.985 12.594 1.00 43.28 101 LEU A O 1
ATOM 764 N N . GLY A 1 102 ? -26.520 -42.270 14.029 1.00 34.00 102 GLY A N 1
ATOM 765 C CA . GLY A 1 102 ? -25.959 -43.402 14.735 1.00 34.00 102 GLY A CA 1
ATOM 766 C C . GLY A 1 102 ? -26.118 -44.687 13.931 1.00 34.00 102 GLY A C 1
ATOM 767 O O . GLY A 1 102 ? -27.134 -44.891 13.278 1.00 34.00 102 GLY A O 1
ATOM 768 N N . GLY A 1 103 ? -25.114 -45.549 14.077 1.00 35.97 103 GLY A N 1
ATOM 769 C CA . GLY A 1 103 ? -25.303 -46.987 14.221 1.00 35.97 103 GLY A CA 1
ATOM 770 C C . GLY A 1 103 ? -25.470 -47.803 12.948 1.00 35.97 103 GLY A C 1
ATOM 771 O O . GLY A 1 103 ? -26.578 -48.216 12.648 1.00 35.97 103 GLY A O 1
ATOM 772 N N . GLU A 1 104 ? -24.354 -48.188 12.326 1.00 40.47 104 GLU A N 1
ATOM 773 C CA . GLU A 1 104 ? -24.235 -49.545 11.783 1.00 40.47 104 GLU A CA 1
ATOM 774 C C . GLU A 1 104 ? -22.764 -49.970 11.654 1.00 40.47 104 GLU A C 1
ATOM 776 O O . GLU A 1 104 ? -21.973 -49.339 10.957 1.00 40.47 104 GLU A O 1
ATOM 781 N N . GLY A 1 105 ? -22.415 -51.053 12.351 1.00 34.41 105 GLY A N 1
ATOM 782 C CA . GLY A 1 105 ? -21.486 -52.057 11.835 1.00 34.41 105 GLY A CA 1
ATOM 783 C C . GLY A 1 105 ? -19.989 -51.783 11.941 1.00 34.41 105 GLY A C 1
ATOM 784 O O . GLY A 1 105 ? -19.353 -51.273 11.022 1.00 34.41 105 GLY A O 1
ATOM 785 N N . ASP A 1 106 ? -19.401 -52.278 13.025 1.00 45.53 106 ASP A N 1
ATOM 786 C CA . ASP A 1 106 ? -18.009 -52.715 13.092 1.00 45.53 106 ASP A CA 1
ATOM 787 C C . ASP A 1 106 ? -17.604 -53.581 11.881 1.00 45.53 106 ASP A C 1
ATOM 789 O O . ASP A 1 106 ? -17.815 -54.788 11.905 1.00 45.53 106 ASP A O 1
ATOM 793 N N . GLU A 1 107 ? -16.946 -53.024 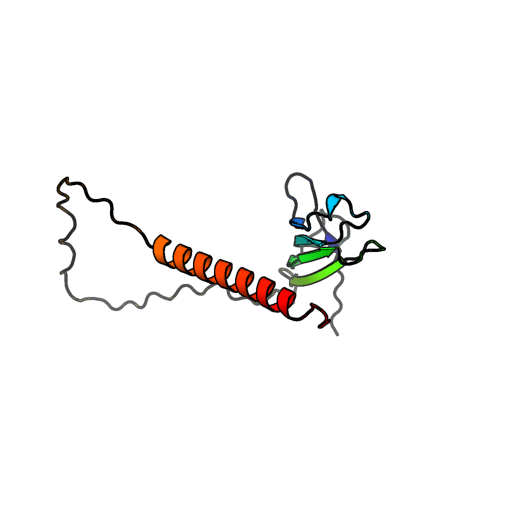10.853 1.00 43.34 107 GLU A N 1
ATOM 794 C CA . GLU A 1 107 ? -16.135 -53.856 9.939 1.00 43.34 107 GLU A CA 1
ATOM 795 C C . GLU A 1 107 ? -15.061 -53.130 9.105 1.00 43.34 107 GLU A C 1
ATOM 797 O O . GLU A 1 107 ? -14.813 -53.453 7.942 1.00 43.34 107 GLU A O 1
ATOM 802 N N . HIS A 1 108 ? -14.332 -52.164 9.678 1.00 33.00 108 HIS A N 1
ATOM 803 C CA . HIS A 1 108 ? -13.097 -51.695 9.017 1.00 33.00 108 HIS A CA 1
ATOM 804 C C . HIS A 1 108 ? -11.933 -51.342 9.942 1.00 33.00 108 HIS A C 1
ATOM 806 O O . HIS A 1 108 ? -11.024 -50.594 9.582 1.00 33.00 108 HIS A O 1
ATOM 812 N N . ARG A 1 109 ? -11.895 -51.949 11.133 1.00 42.56 109 ARG A N 1
ATOM 813 C CA . ARG A 1 109 ? -10.772 -51.833 12.076 1.00 42.56 109 ARG A CA 1
ATOM 814 C C . ARG A 1 109 ? -9.844 -53.052 12.053 1.00 42.56 109 ARG A C 1
ATOM 816 O O . ARG A 1 109 ? -9.398 -53.520 13.093 1.00 42.56 109 ARG A O 1
ATOM 823 N N . ARG A 1 110 ? -9.528 -53.573 10.861 1.00 41.84 110 ARG A N 1
ATOM 824 C CA . ARG A 1 110 ? -8.547 -54.662 10.681 1.00 41.84 110 ARG A CA 1
ATOM 825 C C . ARG A 1 110 ? -7.670 -54.509 9.438 1.00 41.84 110 ARG A C 1
ATOM 827 O O . ARG A 1 110 ? -7.520 -55.461 8.689 1.00 41.84 110 ARG A O 1
ATOM 834 N N . ARG A 1 111 ? -7.047 -53.348 9.202 1.00 40.78 111 ARG A N 1
ATOM 835 C CA . ARG A 1 111 ? -5.903 -53.254 8.260 1.00 40.78 111 ARG A CA 1
ATOM 836 C C . ARG A 1 111 ? -4.791 -52.312 8.732 1.00 40.78 111 ARG A C 1
ATOM 838 O O . ARG A 1 111 ? -4.164 -51.626 7.938 1.00 40.78 111 ARG A O 1
ATOM 845 N N . LEU A 1 112 ? -4.508 -52.317 10.035 1.00 40.44 112 LEU A N 1
ATOM 846 C CA . LEU A 1 112 ? -3.273 -51.758 10.593 1.00 40.44 112 LEU A CA 1
ATOM 847 C C . LEU A 1 112 ? -2.542 -52.847 11.379 1.00 40.44 112 LEU A C 1
ATOM 849 O O . LEU A 1 112 ? -2.722 -52.965 12.586 1.00 40.44 112 LEU A O 1
ATOM 853 N N . ARG A 1 113 ? -1.774 -53.667 10.651 1.00 40.47 113 ARG A N 1
ATOM 854 C CA . ARG A 1 113 ? -0.529 -54.350 11.059 1.00 40.47 113 ARG A CA 1
ATOM 855 C C . ARG A 1 113 ? -0.174 -55.381 9.990 1.00 40.47 113 ARG A C 1
ATOM 857 O O . ARG A 1 113 ? -0.764 -56.453 9.962 1.00 40.47 113 ARG A O 1
ATOM 864 N N . GLN A 1 114 ? 0.760 -55.010 9.116 1.00 33.44 114 GLN A N 1
ATOM 865 C CA . GLN A 1 114 ? 1.885 -55.825 8.633 1.00 33.44 114 GLN A CA 1
ATOM 866 C C . GLN A 1 114 ? 2.564 -55.059 7.487 1.00 33.44 114 GLN A C 1
ATOM 868 O O . GLN A 1 114 ? 2.018 -54.936 6.396 1.00 33.44 114 GLN A O 1
ATOM 873 N N . VAL A 1 115 ? 3.740 -54.497 7.771 1.00 36.38 115 VAL A N 1
ATOM 874 C CA . VAL A 1 115 ? 4.656 -53.932 6.773 1.00 36.38 115 VAL A CA 1
ATOM 875 C C . VAL A 1 115 ? 5.829 -54.906 6.674 1.00 36.38 115 VAL A C 1
ATOM 877 O O . VAL A 1 115 ? 6.547 -55.047 7.664 1.00 36.38 115 VAL A O 1
ATOM 880 N N . PRO A 1 116 ? 6.041 -55.592 5.539 1.00 37.25 116 PRO A N 1
ATOM 881 C CA . PRO A 1 116 ? 7.313 -56.227 5.246 1.00 37.25 116 PRO A CA 1
ATOM 882 C C . PRO A 1 116 ? 8.271 -55.221 4.593 1.00 37.25 116 PRO A C 1
ATOM 884 O O . PRO A 1 116 ? 7.877 -54.398 3.765 1.00 37.25 116 PRO A O 1
ATOM 887 N N . HIS A 1 117 ? 9.541 -55.315 4.980 1.00 38.75 117 HIS A N 1
ATOM 888 C CA . HIS A 1 117 ? 10.683 -54.699 4.307 1.00 38.75 117 HIS A CA 1
ATOM 889 C C . HIS A 1 117 ? 10.770 -55.143 2.835 1.00 38.75 117 HIS A C 1
ATOM 891 O O . HIS A 1 117 ? 10.596 -56.323 2.538 1.00 38.75 117 HIS A O 1
ATOM 897 N N . GLY A 1 118 ? 11.102 -54.218 1.929 1.00 33.25 118 GLY A N 1
ATOM 898 C CA . GLY A 1 118 ? 11.436 -54.537 0.537 1.00 33.25 118 GLY A CA 1
ATOM 899 C C . GLY A 1 118 ? 11.317 -53.337 -0.402 1.00 33.25 118 GLY A C 1
ATOM 900 O O . GLY A 1 118 ? 10.286 -52.679 -0.465 1.00 33.25 118 GLY A O 1
ATOM 901 N N . GLU A 1 119 ? 12.403 -53.043 -1.104 1.00 39.88 119 GLU A N 1
ATOM 902 C CA . GLU A 1 119 ? 12.676 -51.860 -1.921 1.00 39.88 119 GLU A CA 1
ATOM 903 C C . GLU A 1 119 ? 11.729 -51.655 -3.122 1.00 39.88 119 GLU A C 1
ATOM 905 O O . GLU A 1 119 ? 11.266 -52.601 -3.755 1.00 39.88 119 GLU A O 1
ATOM 910 N N . GLY A 1 120 ? 11.490 -50.389 -3.498 1.00 33.16 120 GLY A N 1
ATOM 911 C CA . GLY A 1 120 ? 10.776 -50.047 -4.734 1.00 33.16 120 GLY A CA 1
ATOM 912 C C . GLY A 1 120 ? 10.370 -48.575 -4.850 1.00 33.16 120 GLY A C 1
ATOM 913 O O . GLY A 1 120 ? 9.222 -48.214 -4.599 1.00 33.16 120 GLY A O 1
ATOM 914 N N . LEU A 1 121 ? 11.299 -47.714 -5.280 1.00 40.22 121 LEU A N 1
ATOM 915 C CA . LEU A 1 121 ? 11.073 -46.297 -5.609 1.00 40.22 121 LEU A CA 1
ATOM 916 C C . LEU A 1 121 ? 9.933 -46.105 -6.635 1.00 40.22 121 LEU A C 1
ATOM 918 O O . LEU A 1 121 ? 10.126 -46.236 -7.848 1.00 40.22 121 LEU A O 1
ATOM 922 N N . ARG A 1 122 ? 8.742 -45.708 -6.166 1.00 38.66 122 ARG A N 1
ATOM 923 C CA . ARG A 1 122 ? 7.634 -45.260 -7.026 1.00 38.66 122 ARG A CA 1
ATOM 924 C C . ARG A 1 122 ? 7.767 -43.770 -7.355 1.00 38.66 122 ARG A C 1
ATOM 926 O O . ARG A 1 122 ? 7.728 -42.896 -6.497 1.00 38.66 122 ARG A O 1
ATOM 933 N N . ARG A 1 123 ? 7.910 -43.497 -8.653 1.00 45.56 123 ARG A N 1
ATOM 934 C CA . ARG A 1 123 ? 7.975 -42.172 -9.286 1.00 45.56 123 ARG A CA 1
ATOM 935 C C . ARG A 1 123 ? 6.641 -41.422 -9.128 1.00 45.56 123 ARG A C 1
ATOM 937 O O . ARG A 1 123 ? 5.635 -41.847 -9.687 1.00 45.56 123 ARG A O 1
ATOM 944 N N . GLY A 1 124 ? 6.664 -40.291 -8.421 1.00 48.41 124 GLY A N 1
ATOM 945 C CA . GLY A 1 124 ? 5.525 -39.384 -8.226 1.00 48.41 124 GLY A CA 1
ATOM 946 C C . GLY A 1 124 ? 5.153 -38.499 -9.440 1.00 48.41 124 GLY A C 1
ATOM 947 O O . GLY A 1 124 ? 5.773 -38.585 -10.507 1.00 48.41 124 GLY A O 1
ATOM 948 N N . PRO A 1 125 ? 4.154 -37.602 -9.286 1.00 44.50 125 PRO A N 1
ATOM 949 C CA . PRO A 1 125 ? 3.376 -36.946 -10.357 1.00 44.50 125 PRO A CA 1
ATOM 950 C C . PRO A 1 125 ? 4.136 -35.917 -11.225 1.00 44.50 125 PRO A C 1
ATOM 952 O O . PRO A 1 125 ? 3.575 -35.319 -12.145 1.00 44.50 125 PRO A O 1
ATOM 955 N N . HIS A 1 126 ? 5.444 -35.753 -11.030 1.00 50.66 126 HIS A N 1
ATOM 956 C CA . HIS A 1 126 ? 6.273 -34.743 -11.700 1.00 50.66 126 HIS A CA 1
ATOM 957 C C . HIS A 1 126 ? 6.520 -34.971 -13.203 1.00 50.66 126 HIS A C 1
ATOM 959 O O . HIS A 1 126 ? 7.041 -34.088 -13.889 1.00 50.66 126 HIS A O 1
ATOM 965 N N . ARG A 1 127 ? 6.142 -36.128 -13.763 1.00 49.16 127 ARG A N 1
ATOM 966 C CA . ARG A 1 127 ? 6.327 -36.404 -15.201 1.00 49.16 127 ARG A CA 1
ATOM 967 C C . ARG A 1 127 ? 5.320 -35.685 -16.096 1.00 49.16 127 ARG A C 1
ATOM 969 O O . ARG A 1 127 ? 5.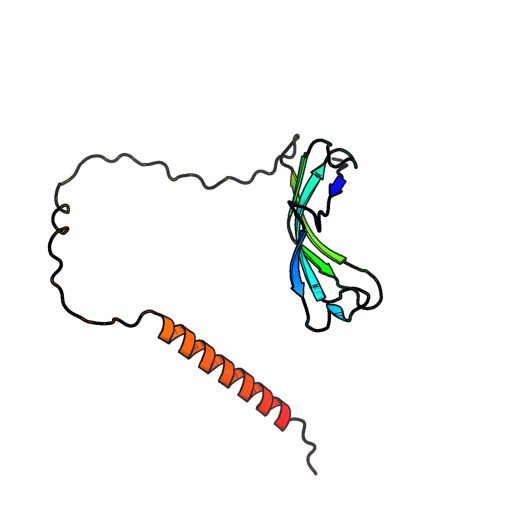668 -35.365 -17.232 1.00 49.16 127 ARG A O 1
ATOM 976 N N . ARG A 1 128 ? 4.105 -35.408 -15.609 1.00 52.53 128 ARG A N 1
ATOM 977 C CA . ARG A 1 128 ? 3.081 -34.708 -16.405 1.00 52.53 128 ARG A CA 1
ATOM 978 C C . ARG A 1 128 ? 3.410 -33.221 -16.542 1.00 52.53 128 ARG A C 1
ATOM 980 O O . ARG A 1 128 ? 3.441 -32.715 -17.660 1.00 52.53 128 ARG A O 1
ATOM 987 N N . LEU A 1 129 ? 3.818 -32.576 -15.449 1.00 48.53 129 LEU A N 1
ATOM 988 C CA . LEU A 1 129 ? 4.189 -31.158 -15.446 1.00 48.53 129 LEU A CA 1
ATOM 989 C C . LEU A 1 129 ? 5.444 -30.871 -16.293 1.00 48.53 129 LEU A C 1
ATOM 991 O O . LEU A 1 129 ? 5.460 -29.935 -17.087 1.00 48.53 129 LEU A O 1
ATOM 995 N N . ARG A 1 130 ? 6.471 -31.736 -16.230 1.00 54.62 130 ARG A N 1
ATOM 996 C CA . ARG A 1 130 ? 7.682 -31.585 -17.065 1.00 54.62 130 ARG A CA 1
ATOM 997 C C . ARG A 1 130 ? 7.423 -31.796 -18.560 1.00 54.62 130 ARG A C 1
ATOM 999 O O . ARG A 1 130 ? 8.122 -31.207 -19.383 1.00 54.62 130 ARG A O 1
ATOM 1006 N N . ARG A 1 131 ? 6.442 -32.627 -18.931 1.00 56.06 131 ARG A N 1
ATOM 1007 C CA . ARG A 1 131 ? 6.033 -32.799 -20.336 1.00 56.06 131 ARG A CA 1
ATOM 1008 C C . ARG A 1 131 ? 5.257 -31.586 -20.847 1.00 56.06 131 ARG A C 1
ATOM 1010 O O . ARG A 1 131 ? 5.484 -31.197 -21.988 1.00 56.06 131 ARG A O 1
ATOM 1017 N N . GLN A 1 132 ? 4.418 -30.978 -20.008 1.00 56.06 132 GLN A N 1
ATOM 1018 C CA . GLN A 1 132 ? 3.676 -29.766 -20.355 1.00 56.06 132 GLN A CA 1
ATOM 1019 C C . GLN A 1 132 ? 4.625 -28.577 -20.569 1.00 56.06 132 GLN A C 1
ATOM 1021 O O . GLN A 1 132 ? 4.647 -28.001 -21.652 1.00 56.06 132 GLN A O 1
ATOM 1026 N N . LEU A 1 133 ? 5.538 -28.331 -19.625 1.00 50.22 133 LEU A N 1
ATOM 1027 C CA . LEU A 1 133 ? 6.521 -27.244 -19.724 1.00 50.22 133 LEU A CA 1
ATOM 1028 C C . LEU A 1 133 ? 7.440 -27.376 -20.951 1.00 50.22 133 LEU A C 1
ATOM 1030 O O . LEU A 1 133 ? 7.752 -26.387 -21.609 1.00 50.22 133 LEU A O 1
ATOM 1034 N N . ARG A 1 134 ? 7.839 -28.603 -21.327 1.00 61.28 134 ARG A N 1
ATOM 1035 C CA . ARG A 1 134 ? 8.624 -28.836 -22.556 1.00 61.28 134 ARG A CA 1
ATOM 1036 C C . ARG A 1 134 ? 7.821 -28.610 -23.840 1.00 61.28 134 ARG A C 1
ATOM 1038 O O . ARG A 1 134 ? 8.411 -28.236 -24.853 1.00 61.28 134 ARG A O 1
ATOM 1045 N N . ARG A 1 135 ? 6.507 -28.856 -23.828 1.00 63.94 135 ARG A N 1
ATOM 1046 C CA . ARG A 1 135 ? 5.627 -28.573 -24.974 1.00 63.94 135 ARG A CA 1
ATOM 1047 C C . ARG A 1 135 ? 5.428 -27.072 -25.144 1.00 63.94 135 ARG A C 1
ATOM 1049 O O . ARG A 1 135 ? 5.581 -26.588 -26.264 1.00 63.94 135 ARG A O 1
ATOM 1056 N N . ASP A 1 136 ? 5.205 -26.353 -24.049 1.00 62.19 136 ASP A N 1
ATOM 1057 C CA . ASP A 1 136 ? 4.996 -24.904 -24.078 1.00 62.19 136 ASP A CA 1
ATOM 1058 C C . ASP A 1 136 ? 6.269 -24.168 -24.513 1.00 62.19 136 ASP A C 1
ATOM 1060 O O . ASP A 1 136 ? 6.217 -23.329 -25.412 1.00 62.19 136 ASP A O 1
ATOM 1064 N N . HIS A 1 137 ? 7.443 -24.583 -24.024 1.00 67.19 137 HIS A N 1
ATOM 1065 C CA . HIS A 1 137 ? 8.718 -23.994 -24.447 1.00 67.19 137 HIS A CA 1
ATOM 1066 C C . HIS A 1 137 ? 8.992 -24.186 -25.954 1.00 67.19 137 HIS A C 1
ATOM 1068 O O . HIS A 1 137 ? 9.420 -23.260 -26.642 1.00 67.19 137 HIS A O 1
ATOM 1074 N N . ARG A 1 138 ? 8.656 -25.359 -26.519 1.00 59.97 138 ARG A N 1
ATOM 1075 C CA . ARG A 1 138 ? 8.757 -25.615 -27.973 1.00 59.97 138 ARG A CA 1
ATOM 1076 C C . ARG A 1 138 ? 7.702 -24.875 -28.802 1.00 59.97 138 ARG A C 1
ATOM 1078 O O . ARG A 1 138 ? 7.876 -24.745 -30.015 1.00 59.97 138 ARG A O 1
ATOM 1085 N N . ARG A 1 139 ? 6.592 -24.445 -28.196 1.00 61.00 139 ARG A N 1
ATOM 1086 C CA . ARG A 1 139 ? 5.539 -23.672 -28.870 1.00 61.00 139 ARG A CA 1
ATOM 1087 C C . ARG A 1 139 ? 5.925 -22.196 -28.944 1.00 61.00 139 ARG A C 1
ATOM 1089 O O . ARG A 1 139 ? 5.831 -21.615 -30.018 1.00 61.00 139 ARG A O 1
ATOM 1096 N N . VAL A 1 140 ? 6.473 -21.644 -27.861 1.00 60.47 140 VAL A N 1
ATOM 1097 C CA . VAL A 1 140 ? 7.018 -20.276 -27.823 1.00 60.47 140 VAL A CA 1
ATOM 1098 C C . VAL A 1 140 ? 8.193 -20.121 -28.793 1.00 60.47 140 VAL A C 1
ATOM 1100 O O . VAL A 1 140 ? 8.224 -19.174 -29.573 1.00 60.47 140 VAL A O 1
ATOM 1103 N N . HIS A 1 141 ? 9.109 -21.095 -28.839 1.00 63.50 141 HIS A N 1
ATOM 1104 C CA . HIS A 1 141 ? 10.243 -21.044 -29.767 1.00 63.50 141 HIS A CA 1
ATOM 1105 C C . HIS A 1 141 ? 9.818 -21.111 -31.248 1.00 63.50 141 HIS A C 1
ATOM 1107 O O . HIS A 1 141 ? 10.437 -20.474 -32.097 1.00 63.50 141 HIS A O 1
ATOM 1113 N N . ARG A 1 142 ? 8.741 -21.847 -31.571 1.00 61.34 142 ARG A N 1
ATOM 1114 C CA . ARG A 1 142 ? 8.188 -21.910 -32.937 1.00 61.34 142 ARG A CA 1
ATOM 1115 C C . ARG A 1 142 ? 7.413 -20.657 -33.332 1.00 61.34 142 ARG A C 1
ATOM 1117 O O . ARG A 1 142 ? 7.486 -20.261 -34.487 1.00 61.34 142 ARG A O 1
ATOM 1124 N N . LEU A 1 143 ? 6.712 -20.023 -32.392 1.00 59.22 143 LEU A N 1
ATOM 1125 C CA . LEU A 1 143 ? 6.048 -18.741 -32.640 1.00 59.22 143 LEU A CA 1
ATOM 1126 C C . LEU A 1 143 ? 7.076 -17.636 -32.909 1.00 59.22 143 LEU A C 1
ATOM 1128 O O . LEU A 1 143 ? 6.909 -16.883 -33.859 1.00 59.22 143 LEU A O 1
ATOM 1132 N N . ARG A 1 144 ? 8.186 -17.607 -32.160 1.00 55.59 144 ARG A N 1
ATOM 1133 C CA . ARG A 1 144 ? 9.273 -16.637 -32.366 1.00 55.59 144 ARG A CA 1
ATOM 1134 C C . ARG A 1 144 ? 9.943 -16.782 -33.741 1.00 55.59 144 ARG A C 1
ATOM 1136 O O . ARG A 1 144 ? 10.084 -15.793 -34.444 1.00 55.59 144 ARG A O 1
ATOM 1143 N N . GLN A 1 145 ? 10.244 -18.012 -34.167 1.00 59.88 145 GLN A N 1
ATOM 1144 C CA . GLN A 1 145 ? 10.808 -18.280 -35.502 1.00 59.88 145 GLN A CA 1
ATOM 1145 C C . GLN A 1 145 ? 9.806 -18.078 -36.654 1.00 59.88 145 GLN A C 1
ATOM 1147 O O . GLN A 1 145 ? 10.209 -17.845 -37.789 1.00 59.88 145 GLN A O 1
ATOM 1152 N N . GLY A 1 146 ? 8.501 -18.201 -36.388 1.00 55.66 146 GLY A N 1
ATOM 1153 C CA . GLY A 1 146 ? 7.449 -17.964 -37.381 1.00 55.66 146 GLY A CA 1
ATOM 1154 C C . GLY A 1 146 ? 7.163 -16.481 -37.628 1.00 55.66 146 GLY A C 1
ATOM 1155 O O . GLY A 1 146 ? 6.778 -16.125 -38.738 1.00 55.66 146 GLY A O 1
ATOM 1156 N N . VAL A 1 147 ? 7.370 -15.632 -36.617 1.00 55.59 147 VAL A N 1
ATOM 1157 C CA . VAL A 1 147 ? 7.305 -14.167 -36.748 1.00 55.59 147 VAL A CA 1
ATOM 1158 C C . VAL A 1 147 ? 8.541 -13.657 -37.493 1.00 55.59 147 VAL A C 1
ATOM 1160 O O . VAL A 1 147 ? 8.406 -12.965 -38.489 1.00 55.59 147 VAL A O 1
ATOM 1163 N N . GLU A 1 148 ? 9.733 -14.132 -37.126 1.00 53.16 148 GLU A N 1
ATOM 1164 C CA . GLU A 1 148 ? 11.004 -13.698 -37.732 1.00 53.16 148 GLU A CA 1
ATOM 1165 C C . GLU A 1 148 ? 11.133 -14.044 -39.232 1.00 53.16 148 GLU A C 1
ATOM 1167 O O . GLU A 1 148 ? 11.802 -13.340 -39.979 1.00 53.16 148 GLU A O 1
ATOM 1172 N N . LYS A 1 149 ? 10.447 -15.093 -39.713 1.00 55.19 149 LYS A N 1
ATOM 1173 C CA . LYS A 1 149 ? 10.406 -15.444 -41.147 1.00 55.19 149 LYS A CA 1
ATOM 1174 C C . LYS A 1 149 ? 9.412 -14.630 -41.982 1.00 55.19 149 LYS A C 1
ATOM 1176 O O . LYS A 1 149 ? 9.470 -14.724 -43.204 1.00 55.19 149 LYS A O 1
ATOM 1181 N N . ARG A 1 150 ? 8.478 -13.899 -41.363 1.00 55.84 150 ARG A N 1
ATOM 1182 C CA . ARG A 1 150 ? 7.478 -13.086 -42.083 1.00 55.84 150 ARG A CA 1
ATOM 1183 C C . ARG A 1 150 ? 7.956 -11.664 -42.376 1.00 55.84 150 ARG A C 1
ATOM 1185 O O . ARG A 1 150 ? 7.405 -11.046 -43.277 1.00 55.84 150 ARG A O 1
ATOM 1192 N N . ASP A 1 151 ? 9.001 -11.208 -41.689 1.00 52.53 151 ASP A N 1
ATOM 1193 C CA . ASP A 1 151 ? 9.498 -9.828 -41.764 1.00 52.53 151 ASP A CA 1
ATOM 1194 C C . ASP A 1 151 ? 10.783 -9.680 -42.609 1.00 52.53 151 ASP A C 1
ATOM 1196 O O . ASP A 1 151 ? 11.453 -8.650 -42.554 1.00 52.53 151 ASP A O 1
ATOM 1200 N N . LEU A 1 152 ? 11.146 -10.693 -43.407 1.00 54.66 152 LEU A N 1
ATOM 1201 C CA . LEU A 1 152 ? 12.246 -10.590 -44.373 1.00 54.66 152 LEU A CA 1
ATOM 1202 C C . LEU A 1 152 ? 11.708 -10.044 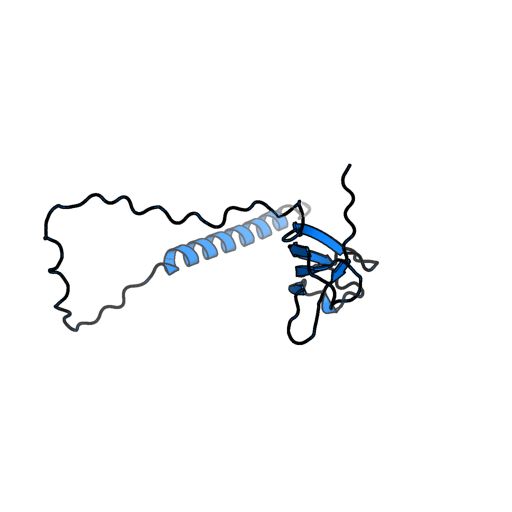-45.709 1.00 54.66 152 LEU A C 1
ATOM 1204 O O . LEU A 1 152 ? 10.831 -10.686 -46.295 1.00 54.66 152 LEU A O 1
ATOM 1208 N N . PRO A 1 153 ? 12.204 -8.899 -46.216 1.00 48.44 153 PRO A N 1
ATOM 1209 C CA . PRO A 1 153 ? 11.779 -8.390 -47.513 1.00 48.44 153 PRO A CA 1
ATOM 1210 C C . PRO A 1 153 ? 12.213 -9.356 -48.621 1.00 48.44 153 PRO A C 1
ATOM 1212 O O . PRO A 1 153 ? 13.358 -9.811 -48.657 1.00 48.44 153 PRO A O 1
ATOM 1215 N N . ALA A 1 154 ? 11.276 -9.688 -49.513 1.00 61.19 154 ALA A N 1
ATOM 1216 C CA . ALA A 1 154 ? 11.603 -10.338 -50.773 1.00 61.19 154 ALA A CA 1
ATOM 1217 C C . ALA A 1 154 ? 12.425 -9.360 -51.627 1.00 61.19 154 ALA A C 1
ATOM 1219 O O . ALA A 1 154 ? 12.109 -8.173 -51.673 1.00 61.19 154 ALA A O 1
ATOM 1220 N N . ASN A 1 155 ? 13.490 -9.905 -52.213 1.00 52.50 155 ASN A N 1
ATOM 1221 C CA . ASN A 1 155 ? 14.528 -9.249 -53.008 1.00 52.50 155 ASN A CA 1
ATOM 1222 C C . ASN A 1 155 ? 14.000 -8.261 -54.058 1.00 52.50 155 ASN A C 1
ATOM 1224 O O . ASN A 1 155 ? 13.009 -8.618 -54.736 1.00 52.50 155 ASN A O 1
#

InterPro domains:
  IPR004265 Dirigent protein [PF03018] (1-88)
  IPR004265 Dirigent protein [PTHR21495] (2-89)
  IPR044859 Allene oxide cyclase/Dirigent protein [G3DSA:2.40.480.10] (1-91)

Radius of gyration: 28.08 Å; chains: 1; bounding box: 44×67×71 Å

Secondary structure (DSSP, 8-state):
------EE----SSSS-SEEEEE--TTGGG-TT-TT-EEEEEEEEESSSSTTSPEEEEEEEEEEE--SSS--EEEEEEEEE-SSTT-------PPPP----------S----------------THHHHHHHHHHHHHHHHHHHHHHHTTSSPP-